Protein AF-A0A8T5T5S9-F1 (afdb_monomer)

Mean predicted aligned error: 8.67 Å

Secondary structure (DSSP, 8-state):
-HHHHHHHHHHHHHHHHHHHHHHHHHHHTS-TTS-HHHH-GGG-HHHHHHHHHHHHHHHHHHHSHHHHHHHH--TTS---PPPHHHHHHHHHHHHHHHHHH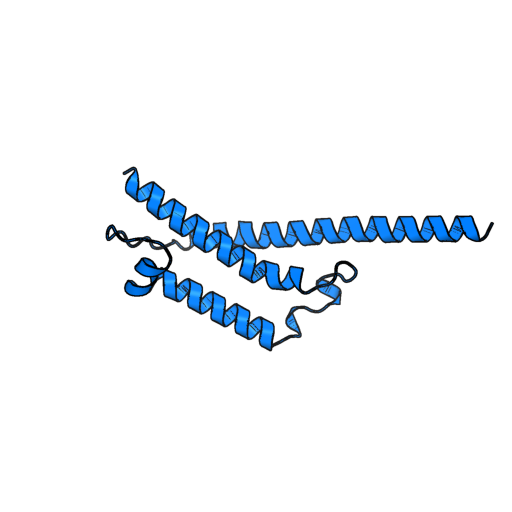HHHHHHHHHHHHHHHHHHHHHT--

Structure (mmCIF, N/CA/C/O backbone):
data_AF-A0A8T5T5S9-F1
#
_entry.id   AF-A0A8T5T5S9-F1
#
loop_
_atom_site.group_PDB
_atom_site.id
_atom_site.type_symbol
_atom_site.label_atom_id
_atom_site.label_alt_id
_atom_site.label_comp_id
_atom_site.label_asym_id
_atom_site.label_entity_id
_atom_site.label_seq_id
_atom_site.pdbx_PDB_ins_code
_atom_site.Cartn_x
_atom_site.Cartn_y
_atom_site.Cartn_z
_atom_site.occupancy
_atom_site.B_iso_or_equiv
_atom_site.auth_seq_id
_atom_site.auth_comp_id
_atom_site.auth_asym_id
_atom_site.auth_atom_id
_atom_site.pdbx_PDB_model_num
ATOM 1 N N . MET A 1 1 ? 18.043 12.122 -18.754 1.00 60.09 1 MET A N 1
ATOM 2 C CA . MET A 1 1 ? 18.018 12.115 -17.270 1.00 60.09 1 MET A CA 1
ATOM 3 C C . MET A 1 1 ? 16.723 12.692 -16.684 1.00 60.09 1 MET A C 1
ATOM 5 O O . MET A 1 1 ? 16.065 11.970 -15.954 1.00 60.09 1 MET A O 1
ATOM 9 N N . LYS A 1 2 ? 16.292 13.923 -17.019 1.00 62.38 2 LYS A N 1
ATOM 10 C CA . LYS A 1 2 ? 15.057 14.522 -16.450 1.00 62.38 2 LYS A CA 1
ATOM 11 C C . LYS A 1 2 ? 13.767 13.714 -16.713 1.00 62.38 2 LYS A C 1
ATOM 13 O O . LYS A 1 2 ? 12.998 13.511 -15.785 1.00 62.38 2 LYS A O 1
ATOM 18 N N . ARG A 1 3 ? 13.552 13.197 -17.933 1.00 65.94 3 ARG A N 1
ATOM 19 C CA . ARG A 1 3 ? 12.348 12.400 -18.281 1.00 65.94 3 ARG A CA 1
ATOM 20 C C . ARG A 1 3 ? 12.229 11.092 -17.485 1.00 65.94 3 ARG A C 1
ATOM 22 O O . ARG A 1 3 ? 11.153 10.765 -17.006 1.00 65.94 3 ARG A O 1
ATOM 29 N N . ASN A 1 4 ? 13.356 10.421 -17.264 1.00 70.44 4 ASN A N 1
ATOM 30 C CA . ASN A 1 4 ? 13.466 9.193 -16.471 1.00 70.44 4 ASN A CA 1
ATOM 31 C C . ASN A 1 4 ? 13.027 9.392 -15.013 1.00 70.44 4 ASN A C 1
ATOM 33 O O . ASN A 1 4 ? 12.301 8.571 -14.463 1.00 70.44 4 ASN A O 1
ATOM 37 N N . ILE A 1 5 ? 13.424 10.516 -14.410 1.00 78.81 5 ILE A N 1
ATOM 38 C CA . ILE A 1 5 ? 13.036 10.878 -13.040 1.00 78.81 5 ILE A CA 1
ATOM 39 C C . ILE A 1 5 ? 11.528 11.143 -12.963 1.00 78.81 5 ILE A C 1
ATOM 41 O O . ILE A 1 5 ? 10.873 10.700 -12.025 1.00 78.81 5 ILE A O 1
ATOM 45 N N . VAL A 1 6 ? 10.967 11.826 -13.966 1.00 81.06 6 VAL A N 1
ATOM 46 C CA . VAL A 1 6 ? 9.528 12.126 -14.022 1.00 81.06 6 VAL A CA 1
ATOM 47 C C . VAL A 1 6 ? 8.703 10.851 -14.193 1.00 81.06 6 VAL A C 1
ATOM 49 O O . VAL A 1 6 ? 7.724 10.670 -13.476 1.00 81.06 6 VAL A O 1
ATOM 52 N N . ALA A 1 7 ? 9.097 9.953 -15.099 1.00 78.44 7 ALA A N 1
ATOM 53 C CA . ALA A 1 7 ? 8.412 8.676 -15.293 1.00 78.44 7 ALA A CA 1
ATOM 54 C C . ALA A 1 7 ? 8.441 7.829 -14.012 1.00 78.44 7 ALA A C 1
ATOM 56 O O . ALA A 1 7 ? 7.395 7.373 -13.559 1.00 78.44 7 ALA A O 1
ATOM 57 N N . TYR A 1 8 ? 9.608 7.710 -13.373 1.00 81.75 8 TYR A N 1
ATOM 58 C CA . TYR A 1 8 ? 9.746 7.017 -12.093 1.00 81.75 8 TYR A CA 1
ATOM 59 C C . TYR A 1 8 ? 8.853 7.621 -10.998 1.00 81.75 8 TYR A C 1
ATOM 61 O O . TYR A 1 8 ? 8.134 6.893 -10.319 1.00 81.75 8 TYR A O 1
ATOM 69 N N . ALA A 1 9 ? 8.835 8.950 -10.860 1.00 85.88 9 ALA A N 1
ATOM 70 C CA . ALA A 1 9 ? 7.990 9.629 -9.880 1.00 85.88 9 ALA A CA 1
ATOM 71 C C . ALA A 1 9 ? 6.491 9.395 -10.133 1.00 85.88 9 ALA A C 1
ATOM 73 O O . ALA A 1 9 ? 5.742 9.198 -9.179 1.00 85.88 9 ALA A O 1
ATOM 74 N N . LYS A 1 10 ? 6.054 9.361 -11.402 1.00 85.00 10 LY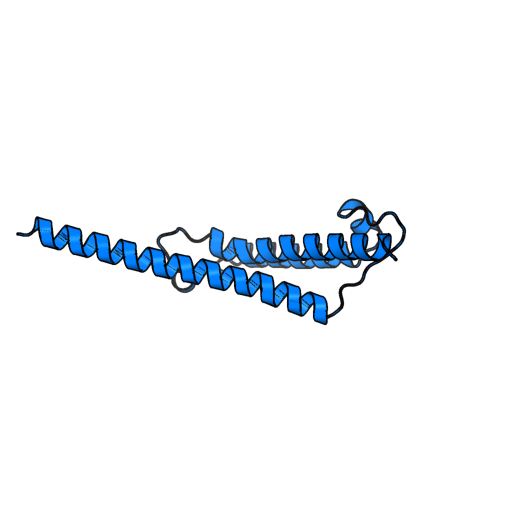S A N 1
ATOM 75 C CA . LYS A 1 10 ? 4.671 9.025 -11.776 1.00 85.00 10 LYS A CA 1
ATOM 76 C C . LYS A 1 10 ? 4.303 7.595 -11.370 1.00 85.00 10 LYS A C 1
ATOM 78 O O . LYS A 1 10 ? 3.258 7.413 -10.753 1.00 85.00 10 LYS A O 1
ATOM 83 N N . VAL A 1 11 ? 5.163 6.605 -11.662 1.00 86.25 11 VAL A N 1
ATOM 84 C CA . VAL A 1 11 ? 4.968 5.207 -11.212 1.00 86.25 11 VAL A CA 1
ATOM 85 C C . VAL A 1 11 ? 4.840 5.177 -9.697 1.00 86.25 11 VAL A C 1
ATOM 87 O O . VAL A 1 11 ? 3.883 4.628 -9.161 1.00 86.25 11 VAL A O 1
ATOM 90 N N . LEU A 1 12 ? 5.796 5.793 -9.003 1.00 89.56 12 LEU A N 1
ATOM 91 C CA . LEU A 1 12 ? 5.864 5.758 -7.553 1.00 89.56 12 LEU A CA 1
ATOM 92 C C . LEU A 1 12 ? 4.614 6.385 -6.927 1.00 89.56 12 LEU A C 1
ATOM 94 O O . LEU A 1 12 ? 4.033 5.795 -6.021 1.00 89.56 12 LEU A O 1
ATOM 98 N N . ALA A 1 13 ? 4.164 7.534 -7.437 1.00 89.56 13 ALA A N 1
ATOM 99 C CA . ALA A 1 13 ? 2.942 8.192 -6.987 1.00 89.56 13 ALA A CA 1
ATOM 100 C C . ALA A 1 13 ? 1.704 7.318 -7.233 1.00 89.56 13 ALA A C 1
ATOM 102 O O . ALA A 1 13 ? 0.936 7.088 -6.305 1.00 89.56 13 ALA A O 1
ATOM 103 N N . PHE A 1 14 ? 1.549 6.771 -8.442 1.00 88.94 14 PHE A N 1
ATOM 104 C CA . PHE A 1 14 ? 0.430 5.896 -8.799 1.00 88.94 14 PHE A CA 1
ATOM 105 C C . PHE A 1 14 ? 0.343 4.668 -7.884 1.00 88.94 14 PHE A C 1
ATOM 107 O O . PHE A 1 14 ? -0.701 4.401 -7.287 1.00 88.94 14 PHE A O 1
ATOM 114 N N . VAL A 1 15 ? 1.459 3.954 -7.716 1.00 92.00 15 VAL A N 1
ATOM 115 C CA . VAL A 1 15 ? 1.508 2.745 -6.885 1.00 92.00 15 VAL A CA 1
ATOM 116 C C . VAL A 1 15 ? 1.308 3.078 -5.416 1.00 92.00 15 VAL A C 1
ATOM 118 O O . VAL A 1 15 ? 0.611 2.338 -4.727 1.00 92.00 15 VAL A O 1
ATOM 121 N N . THR A 1 16 ? 1.857 4.193 -4.933 1.00 94.19 16 THR A N 1
ATOM 122 C CA . THR A 1 16 ? 1.667 4.629 -3.543 1.00 94.19 16 THR A CA 1
ATOM 123 C C . THR A 1 16 ? 0.210 4.971 -3.261 1.00 94.19 16 THR A C 1
ATOM 125 O O . THR A 1 16 ? -0.331 4.498 -2.264 1.00 94.19 16 THR A O 1
ATOM 128 N N . THR A 1 17 ? -0.441 5.735 -4.141 1.00 93.56 17 THR A N 1
AT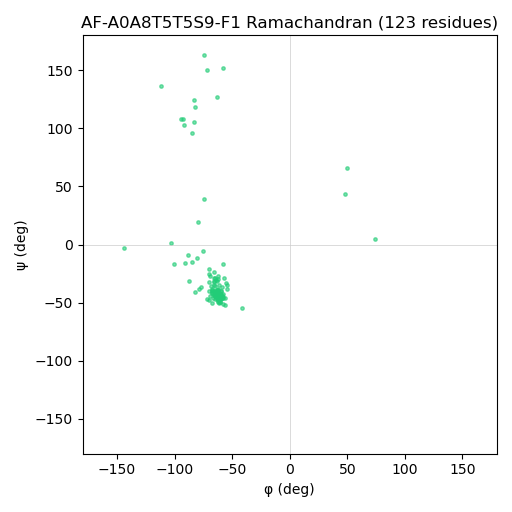OM 129 C CA . THR A 1 17 ? -1.851 6.109 -3.982 1.00 93.56 17 THR A CA 1
ATOM 130 C C . THR A 1 17 ? -2.751 4.879 -3.982 1.00 93.56 17 THR A C 1
ATOM 132 O O . THR A 1 17 ? -3.519 4.693 -3.041 1.00 93.56 17 THR A O 1
ATOM 135 N N . LEU A 1 18 ? -2.606 3.982 -4.963 1.00 93.62 18 LEU A N 1
ATOM 136 C CA . LEU A 1 18 ? -3.425 2.768 -5.008 1.00 93.62 18 LEU A CA 1
ATOM 137 C C . LEU A 1 18 ? -3.134 1.829 -3.836 1.00 93.62 18 LEU A C 1
ATOM 139 O O . LEU A 1 18 ? -4.060 1.296 -3.233 1.00 93.62 18 LEU A O 1
ATOM 143 N N . SER A 1 19 ? -1.865 1.669 -3.450 1.00 94.50 19 SER A N 1
ATOM 144 C CA . SER A 1 19 ? -1.503 0.886 -2.263 1.00 94.50 19 SER A CA 1
ATOM 145 C C . SER A 1 19 ? -2.172 1.448 -1.008 1.00 94.50 19 SER A C 1
ATOM 147 O O . SER A 1 19 ? -2.707 0.684 -0.209 1.00 94.50 19 SER A O 1
ATOM 149 N N . PHE A 1 20 ? -2.188 2.775 -0.844 1.00 94.94 20 PHE A N 1
ATOM 150 C CA . PHE A 1 20 ? -2.875 3.422 0.269 1.00 94.94 20 PHE A CA 1
ATOM 151 C C . PHE A 1 20 ? -4.374 3.126 0.256 1.00 94.94 20 PHE A C 1
ATOM 153 O O . PHE A 1 20 ? -4.899 2.685 1.273 1.00 94.94 20 PHE A O 1
ATOM 160 N N . GLU A 1 21 ? -5.056 3.304 -0.874 1.00 93.19 21 GLU A N 1
ATOM 161 C CA . GLU A 1 21 ? -6.499 3.059 -0.988 1.00 93.19 21 GLU A CA 1
ATOM 162 C C . GLU A 1 21 ? -6.878 1.603 -0.672 1.00 93.19 21 GLU A C 1
ATOM 164 O O . GLU A 1 21 ? -7.856 1.352 0.041 1.00 93.19 21 GLU A O 1
ATOM 169 N N . LEU A 1 22 ? -6.066 0.640 -1.124 1.00 93.69 22 LEU A N 1
ATOM 170 C CA . LEU A 1 22 ? -6.273 -0.788 -0.860 1.00 93.69 22 LEU A CA 1
ATOM 171 C C . LEU A 1 22 ? -6.165 -1.153 0.621 1.00 93.69 22 LEU A C 1
ATOM 173 O O . LEU A 1 22 ? -6.844 -2.076 1.071 1.00 93.69 22 LEU A O 1
ATOM 177 N N . TRP A 1 23 ? -5.345 -0.435 1.389 1.00 90.50 23 TRP A N 1
ATOM 178 C CA . TRP A 1 23 ? -5.303 -0.572 2.845 1.00 90.50 23 TRP A CA 1
ATOM 179 C C . TRP A 1 23 ? -6.408 0.236 3.526 1.00 90.50 23 TRP A C 1
ATOM 181 O O . TRP A 1 23 ? -7.061 -0.243 4.458 1.00 90.50 23 TRP A O 1
ATOM 191 N N . PHE A 1 24 ? -6.655 1.449 3.036 1.00 89.19 24 PHE A N 1
ATOM 192 C CA . PHE A 1 24 ? -7.588 2.399 3.621 1.00 89.19 24 PHE A CA 1
ATOM 193 C C . PHE A 1 24 ? -9.027 1.888 3.606 1.00 89.19 24 PHE A C 1
ATOM 195 O O . PHE A 1 24 ? -9.771 2.159 4.545 1.00 89.19 24 PHE A O 1
ATOM 202 N N . ILE A 1 25 ? -9.417 1.079 2.617 1.00 89.12 25 ILE A N 1
ATOM 203 C CA . ILE A 1 25 ? -10.761 0.491 2.552 1.00 89.12 25 ILE A CA 1
ATOM 204 C C . ILE A 1 25 ? -11.133 -0.281 3.834 1.00 89.12 25 ILE A C 1
ATOM 206 O O . ILE A 1 25 ? -12.280 -0.215 4.281 1.00 89.12 25 ILE A O 1
ATOM 210 N N . PHE A 1 26 ? -10.171 -0.945 4.490 1.00 85.75 26 PHE A N 1
ATOM 211 C CA . PHE A 1 26 ? -10.409 -1.649 5.756 1.00 85.75 26 PHE A CA 1
ATOM 212 C C . PHE A 1 26 ? -10.707 -0.691 6.913 1.00 85.75 26 PHE A C 1
ATOM 214 O O . PHE A 1 26 ? -11.545 -1.001 7.759 1.00 85.75 26 PHE A O 1
ATOM 221 N N . ILE A 1 27 ? -10.062 0.478 6.930 1.00 83.44 27 ILE A N 1
ATOM 222 C CA . ILE A 1 27 ? -10.310 1.550 7.904 1.00 83.44 27 ILE A CA 1
ATOM 223 C C . ILE A 1 27 ? -11.656 2.223 7.614 1.00 83.44 27 ILE A C 1
ATOM 225 O O . ILE A 1 27 ? -12.454 2.421 8.531 1.00 83.44 27 ILE A O 1
ATOM 229 N N . ALA A 1 28 ? -11.906 2.561 6.347 1.00 81.94 28 ALA A N 1
ATOM 230 C CA . ALA A 1 28 ? -13.061 3.331 5.892 1.00 81.94 28 ALA A CA 1
ATOM 231 C C . ALA A 1 28 ? -14.389 2.592 6.081 1.00 81.94 28 ALA A C 1
ATOM 233 O O . ALA A 1 28 ? -15.409 3.218 6.342 1.00 81.94 28 ALA A O 1
ATOM 234 N N . ARG A 1 29 ? -14.381 1.257 5.994 1.00 76.31 29 ARG A N 1
ATOM 235 C CA . ARG A 1 29 ? -15.572 0.439 6.254 1.00 76.31 29 ARG A CA 1
ATOM 236 C C . ARG A 1 29 ? -16.088 0.568 7.683 1.00 76.31 29 ARG A C 1
ATOM 238 O O . ARG A 1 29 ? -17.260 0.313 7.943 1.00 76.31 29 ARG A O 1
ATOM 245 N N . ASN A 1 30 ? -15.193 0.834 8.620 1.00 67.50 30 ASN A N 1
ATOM 246 C CA . ASN A 1 30 ? -15.561 0.847 10.012 1.00 67.50 30 ASN A CA 1
ATOM 247 C C . ASN A 1 30 ? -16.165 2.205 10.355 1.00 67.50 30 ASN A C 1
ATOM 249 O O . ASN A 1 30 ? -15.494 3.222 10.166 1.00 67.50 30 ASN A O 1
ATOM 253 N N . ASP A 1 31 ? -17.382 2.225 10.893 1.00 63.12 31 ASP A N 1
ATOM 254 C CA . ASP A 1 31 ? -17.980 3.459 11.393 1.00 63.12 31 ASP A CA 1
ATOM 255 C C . ASP A 1 31 ? -17.089 4.093 12.467 1.00 63.12 31 ASP A C 1
ATOM 257 O O . ASP A 1 31 ? -16.324 3.426 13.172 1.00 63.12 31 ASP A O 1
ATOM 261 N N . ASN A 1 32 ? -17.157 5.419 12.591 1.00 61.97 32 ASN A N 1
ATOM 262 C CA . ASN A 1 32 ? -16.314 6.180 13.517 1.00 61.97 32 ASN A CA 1
ATOM 263 C C . ASN A 1 32 ? -16.445 5.752 14.986 1.00 61.97 32 ASN A C 1
ATOM 265 O O . ASN A 1 32 ? -15.543 6.055 15.767 1.00 61.97 32 ASN A O 1
ATOM 269 N N . ASP A 1 33 ? -17.494 5.013 15.343 1.00 57.78 33 ASP A N 1
ATOM 270 C CA . ASP A 1 33 ? -17.777 4.583 16.710 1.00 57.78 33 ASP A CA 1
ATOM 271 C C . ASP A 1 33 ? -17.164 3.213 17.085 1.00 57.78 33 ASP A C 1
ATOM 273 O O . ASP A 1 33 ? -17.006 2.929 18.274 1.00 57.78 33 ASP A O 1
ATOM 277 N N . THR A 1 34 ? -16.722 2.387 16.127 1.00 61.22 34 THR A N 1
ATOM 278 C CA . THR A 1 34 ? -16.091 1.080 16.406 1.00 61.22 34 THR A CA 1
ATOM 279 C C . THR A 1 34 ? -14.608 1.058 16.040 1.00 61.22 34 THR A C 1
ATOM 281 O O . THR A 1 34 ? -14.200 1.540 14.988 1.00 61.22 34 THR A O 1
ATOM 284 N N . SER A 1 35 ? -13.760 0.480 16.903 1.00 61.78 35 SER A N 1
ATOM 285 C CA . SER A 1 35 ? -12.334 0.287 16.586 1.00 61.78 35 SER A CA 1
ATOM 286 C C . SER A 1 35 ? -12.141 -0.804 15.545 1.00 61.78 35 SER A C 1
ATOM 288 O O . SER A 1 35 ? -12.935 -1.746 15.482 1.00 61.78 35 SER A O 1
ATOM 290 N N . LEU A 1 36 ? -11.086 -0.696 14.732 1.00 63.34 36 LEU A N 1
ATOM 291 C CA . LEU A 1 36 ? -10.736 -1.716 13.733 1.00 63.34 36 LEU A CA 1
ATOM 292 C C . LEU A 1 36 ? -10.585 -3.111 14.351 1.00 63.34 36 LEU A C 1
ATOM 294 O O . LEU A 1 36 ? -11.048 -4.104 13.801 1.00 63.34 36 LEU A O 1
ATOM 298 N N . PHE A 1 37 ? -10.007 -3.182 15.547 1.00 68.00 37 PHE A N 1
ATOM 299 C CA . PHE A 1 37 ? -9.829 -4.443 16.267 1.00 68.00 37 PHE A CA 1
ATOM 300 C C . PHE A 1 37 ? -11.145 -5.049 16.773 1.00 68.00 37 PHE A C 1
ATOM 302 O O . PHE A 1 37 ? -11.239 -6.263 16.914 1.00 68.00 37 PHE A O 1
ATOM 309 N N . LYS A 1 38 ? -12.177 -4.230 17.026 1.00 66.94 38 LYS A N 1
ATOM 310 C CA . LYS A 1 38 ? -13.497 -4.713 17.465 1.00 66.94 38 LYS A CA 1
ATOM 311 C C . LYS A 1 38 ? -14.417 -5.063 16.296 1.00 66.94 38 LYS A C 1
ATOM 313 O O . LYS A 1 38 ? -15.233 -5.969 16.424 1.00 66.94 38 LYS A O 1
ATOM 318 N N . SER A 1 39 ? -14.291 -4.370 15.165 1.00 64.56 39 SER A N 1
ATOM 319 C CA . SER A 1 39 ? -15.153 -4.570 13.993 1.00 64.56 39 SER A CA 1
ATOM 320 C C . SER A 1 39 ? -14.767 -5.770 13.128 1.00 64.56 39 SER A C 1
ATOM 322 O O . SER A 1 39 ? -15.557 -6.187 12.282 1.00 64.56 39 SER A O 1
ATOM 324 N N . ASN A 1 40 ? -13.590 -6.362 13.366 1.00 69.12 40 ASN A N 1
ATOM 325 C CA . ASN A 1 40 ? -13.087 -7.533 12.647 1.00 69.12 40 ASN A CA 1
ATOM 326 C C . ASN A 1 40 ? -13.172 -7.348 11.113 1.00 69.12 40 ASN A C 1
ATOM 328 O O . ASN A 1 40 ? -13.915 -8.059 10.425 1.00 69.12 40 ASN A O 1
ATOM 332 N N . PRO A 1 41 ? -12.397 -6.405 10.540 1.00 64.62 41 PRO A N 1
ATOM 333 C CA . PRO A 1 41 ? -12.431 -6.063 9.111 1.00 64.62 41 PRO A CA 1
ATOM 334 C C . PRO A 1 41 ? -12.192 -7.283 8.211 1.00 64.62 41 PRO A C 1
ATOM 336 O O . PRO A 1 41 ? -12.813 -7.409 7.155 1.00 64.62 41 PRO A O 1
ATOM 339 N N . LEU A 1 42 ? -11.372 -8.229 8.682 1.00 72.69 42 LEU A N 1
ATOM 340 C CA . LEU A 1 42 ? -11.017 -9.465 7.987 1.00 72.69 42 LEU A CA 1
ATOM 341 C C . LEU A 1 42 ? -12.127 -10.533 7.994 1.00 72.69 42 LEU A C 1
ATOM 343 O O . LEU A 1 42 ? -12.004 -11.560 7.333 1.00 72.69 42 LEU A O 1
ATOM 347 N N . LYS A 1 43 ? -13.241 -10.322 8.707 1.00 78.06 43 LYS A N 1
ATOM 348 C CA . LYS A 1 43 ? -14.365 -11.272 8.704 1.00 78.06 43 LYS A CA 1
ATOM 349 C C . LYS A 1 43 ? -15.110 -11.280 7.365 1.00 78.06 43 LYS A C 1
ATOM 351 O O . LYS A 1 43 ? -15.725 -12.284 7.008 1.00 78.06 43 LYS A O 1
ATOM 356 N N . ASN A 1 44 ? -15.062 -10.180 6.610 1.00 82.19 44 ASN A N 1
ATOM 357 C CA . ASN A 1 44 ? -15.687 -10.130 5.292 1.00 82.19 44 ASN A CA 1
ATOM 358 C C . ASN A 1 44 ? -14.743 -10.697 4.228 1.00 82.19 44 ASN A C 1
ATOM 360 O O . ASN A 1 44 ? -13.894 -9.994 3.680 1.00 82.19 44 ASN A O 1
ATOM 364 N N . LYS A 1 45 ? -14.945 -11.979 3.916 1.00 86.38 45 LYS A N 1
ATOM 365 C CA . LYS A 1 45 ? -14.180 -12.692 2.889 1.00 86.38 45 LYS A CA 1
ATOM 366 C C . LYS A 1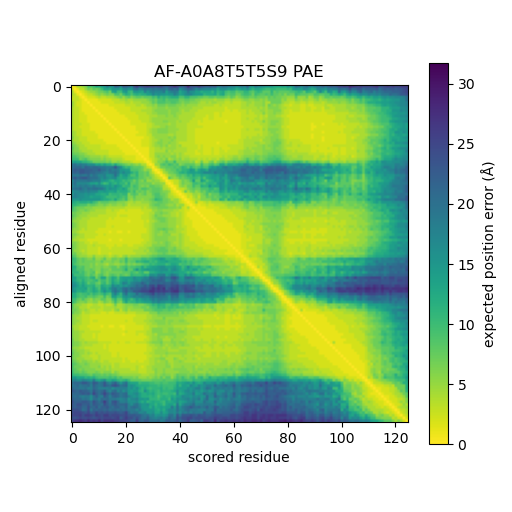 45 ? -14.295 -12.040 1.509 1.00 86.38 45 LYS A C 1
ATOM 368 O O . LYS A 1 45 ? -13.301 -12.001 0.797 1.00 86.38 45 LYS A O 1
ATOM 373 N N . GLN A 1 46 ? -15.459 -11.495 1.144 1.00 87.31 46 GLN A N 1
ATOM 374 C CA . GLN A 1 46 ? -15.639 -10.833 -0.154 1.00 87.31 46 GLN A CA 1
ATOM 375 C C . GLN A 1 46 ? -14.742 -9.600 -0.269 1.00 87.31 46 GLN A C 1
ATOM 377 O O . GLN A 1 46 ? -14.077 -9.420 -1.281 1.00 87.31 46 GLN A O 1
ATOM 382 N N . MET A 1 47 ? -14.662 -8.797 0.793 1.00 86.25 47 MET A N 1
ATOM 383 C CA . MET A 1 47 ? -13.800 -7.616 0.833 1.00 86.25 47 MET A CA 1
ATOM 384 C C . MET A 1 47 ? -12.324 -7.986 0.677 1.00 86.25 47 MET A C 1
ATOM 386 O O . MET A 1 47 ? -11.636 -7.392 -0.142 1.00 86.25 47 MET A O 1
ATOM 390 N N . ILE A 1 48 ? -11.858 -9.013 1.397 1.00 89.69 48 ILE A N 1
ATOM 391 C CA . ILE A 1 48 ? -10.482 -9.511 1.254 1.00 89.69 48 ILE A CA 1
ATOM 392 C C . ILE A 1 48 ? -10.220 -9.970 -0.181 1.00 89.69 48 ILE A C 1
ATOM 394 O O . ILE A 1 48 ? -9.193 -9.619 -0.751 1.00 89.69 48 ILE A O 1
ATOM 398 N N . VAL A 1 49 ? -11.142 -10.736 -0.773 1.00 92.38 49 VAL A N 1
ATOM 399 C CA . VAL A 1 49 ? -10.995 -11.242 -2.143 1.00 92.38 49 VAL A CA 1
ATOM 400 C C . VAL A 1 49 ? -10.920 -10.0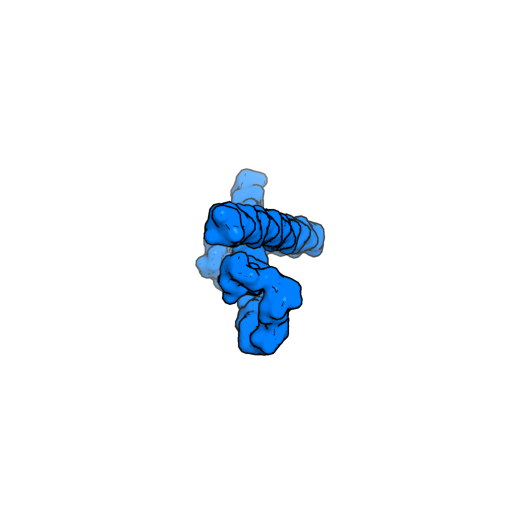93 -3.147 1.00 92.38 49 VAL A C 1
ATOM 402 O O . VAL A 1 49 ? -10.018 -10.094 -3.977 1.00 92.38 49 VAL A O 1
ATOM 405 N N . VAL A 1 50 ? -11.798 -9.089 -3.051 1.00 92.88 50 VAL A N 1
ATOM 406 C CA . VAL A 1 50 ? -11.750 -7.920 -3.943 1.00 92.88 50 VAL A CA 1
ATOM 407 C C . VAL A 1 50 ? -10.449 -7.144 -3.750 1.00 92.88 50 VAL A C 1
ATOM 409 O O . VAL A 1 50 ? -9.798 -6.819 -4.736 1.00 92.88 50 VAL A O 1
ATOM 412 N N . THR A 1 51 ? -10.006 -6.917 -2.510 1.00 92.56 51 THR A N 1
ATOM 413 C CA . THR A 1 51 ? -8.722 -6.253 -2.248 1.00 92.56 51 THR A CA 1
ATOM 414 C C . THR A 1 51 ? -7.544 -7.040 -2.831 1.00 92.56 51 THR A C 1
ATOM 416 O O . THR A 1 51 ? -6.662 -6.442 -3.442 1.00 92.56 51 THR A O 1
ATOM 419 N N . LEU A 1 52 ? -7.527 -8.371 -2.700 1.00 93.94 52 LEU A N 1
ATOM 420 C CA . LEU A 1 52 ? -6.491 -9.226 -3.290 1.00 93.94 52 LEU A CA 1
ATOM 421 C C . LEU A 1 52 ? -6.507 -9.178 -4.820 1.00 93.94 52 LEU A C 1
ATOM 423 O O . LEU A 1 52 ? -5.449 -9.064 -5.433 1.00 93.94 52 LEU A O 1
ATOM 427 N N . ILE A 1 53 ? -7.689 -9.222 -5.439 1.00 95.50 53 ILE A N 1
ATOM 428 C CA . ILE A 1 53 ? -7.828 -9.075 -6.893 1.00 95.50 53 ILE A CA 1
ATOM 429 C C . ILE A 1 53 ? -7.293 -7.711 -7.334 1.00 95.50 53 ILE A C 1
ATOM 431 O O . ILE A 1 53 ? -6.538 -7.642 -8.299 1.00 95.50 53 ILE A O 1
ATOM 435 N N . SER A 1 54 ? -7.603 -6.637 -6.607 1.00 94.56 54 SER A N 1
ATOM 436 C CA . SER A 1 54 ? -7.089 -5.301 -6.913 1.00 94.56 54 SER A CA 1
ATOM 437 C C . SER A 1 54 ? -5.569 -5.193 -6.748 1.00 94.56 54 SER A C 1
ATOM 439 O O . SER A 1 54 ? -4.921 -4.540 -7.562 1.00 94.56 54 SER A O 1
ATOM 441 N N . TRP A 1 55 ? -4.972 -5.876 -5.764 1.00 94.50 55 TRP A N 1
ATOM 442 C CA . TRP A 1 55 ? -3.512 -5.996 -5.648 1.00 94.50 55 TRP A CA 1
ATOM 443 C C . TRP A 1 55 ? -2.898 -6.718 -6.846 1.00 94.50 55 TRP A C 1
ATOM 445 O O . TRP A 1 55 ? -1.906 -6.256 -7.408 1.00 94.50 55 TRP A O 1
ATOM 455 N N . VAL A 1 56 ? -3.497 -7.835 -7.264 1.00 94.38 56 VAL A N 1
ATOM 456 C CA . VAL A 1 56 ? -3.048 -8.576 -8.448 1.00 94.38 56 VAL A CA 1
ATOM 457 C C . VAL A 1 56 ? -3.173 -7.713 -9.700 1.00 94.38 56 VAL A C 1
ATOM 459 O O . VAL A 1 56 ? -2.242 -7.680 -10.502 1.00 94.38 56 VAL A O 1
ATOM 462 N N . LEU A 1 57 ? -4.273 -6.976 -9.860 1.00 92.12 57 LEU A N 1
ATOM 463 C CA . LEU A 1 57 ? -4.460 -6.043 -10.971 1.00 92.12 57 LEU A CA 1
ATOM 464 C C . LEU A 1 57 ? -3.412 -4.928 -10.960 1.00 92.12 57 LEU A C 1
ATOM 466 O O . LEU A 1 57 ? -2.835 -4.668 -12.010 1.00 92.12 57 LEU A O 1
ATOM 470 N N . LEU A 1 58 ? -3.106 -4.335 -9.801 1.00 90.81 58 LEU A N 1
ATOM 471 C CA . LEU A 1 58 ? -2.048 -3.328 -9.651 1.00 90.81 58 LEU A CA 1
ATOM 472 C C . LEU A 1 58 ? -0.675 -3.876 -10.064 1.00 90.81 58 LEU A C 1
ATOM 474 O O . LEU A 1 58 ? 0.063 -3.235 -10.803 1.00 90.81 58 LEU A O 1
ATOM 478 N N . ILE A 1 59 ? -0.321 -5.081 -9.618 1.00 90.06 59 ILE A N 1
ATOM 479 C CA . ILE A 1 59 ? 0.936 -5.720 -10.027 1.00 90.06 59 ILE A CA 1
ATOM 480 C C . ILE A 1 59 ? 0.905 -5.990 -11.539 1.00 90.06 59 ILE A C 1
ATOM 482 O O . ILE A 1 59 ? 1.848 -5.670 -12.258 1.00 90.06 59 ILE A O 1
ATOM 486 N N . THR A 1 60 ? -0.201 -6.514 -12.059 1.00 88.94 60 THR A N 1
ATOM 487 C CA . THR A 1 60 ? -0.340 -6.830 -13.484 1.00 88.94 60 THR A CA 1
ATOM 488 C C . THR A 1 60 ? -0.195 -5.575 -14.345 1.00 88.94 60 THR A C 1
ATOM 490 O O . THR A 1 60 ? 0.526 -5.610 -15.337 1.00 88.94 60 THR A O 1
ATOM 493 N N . THR A 1 61 ? -0.790 -4.444 -13.961 1.00 85.62 61 THR A N 1
ATOM 494 C CA . THR A 1 61 ? -0.662 -3.184 -14.712 1.00 85.62 61 THR A CA 1
ATOM 495 C C . THR A 1 61 ? 0.761 -2.631 -14.710 1.00 85.62 61 THR A C 1
ATOM 497 O O . THR A 1 61 ? 1.158 -2.003 -15.690 1.00 85.62 61 THR A O 1
ATOM 500 N N . LEU A 1 62 ? 1.555 -2.911 -13.673 1.00 84.44 62 LEU A N 1
ATOM 501 C CA . LEU A 1 62 ? 2.954 -2.485 -13.592 1.00 84.44 62 LEU A CA 1
ATOM 502 C C . LEU A 1 62 ? 3.907 -3.353 -14.416 1.00 84.44 62 LEU A C 1
ATOM 504 O O . LEU A 1 62 ? 4.851 -2.830 -15.000 1.00 84.44 62 LEU A O 1
ATOM 508 N N . TYR A 1 63 ? 3.687 -4.670 -14.458 1.00 83.31 63 TYR A N 1
ATOM 509 C CA . TYR A 1 63 ? 4.625 -5.608 -15.089 1.00 83.31 63 TYR A CA 1
ATOM 510 C C . TYR A 1 63 ? 4.202 -6.048 -16.503 1.00 83.31 63 TYR A C 1
ATOM 512 O O . TYR A 1 63 ? 5.038 -6.524 -17.272 1.00 83.31 63 TYR A O 1
ATOM 520 N N . VAL A 1 64 ? 2.938 -5.847 -16.895 1.00 84.75 64 VAL A N 1
ATOM 521 C CA . VAL A 1 64 ? 2.436 -6.164 -18.241 1.00 84.75 64 VAL A CA 1
ATOM 522 C C . VAL A 1 64 ? 2.492 -4.925 -19.136 1.00 84.75 64 VAL A C 1
ATOM 524 O O . VAL A 1 64 ? 1.686 -4.003 -19.018 1.00 84.75 64 VAL A O 1
ATOM 527 N N . LYS A 1 65 ? 3.438 -4.938 -20.086 1.00 74.94 65 LYS A N 1
ATOM 528 C CA . LYS A 1 65 ? 3.747 -3.823 -21.003 1.00 74.94 65 LYS A CA 1
ATOM 529 C C . LYS A 1 65 ? 2.549 -3.063 -21.587 1.00 74.94 65 LYS A C 1
ATOM 531 O O . LYS A 1 65 ? 2.521 -1.843 -21.434 1.00 74.94 65 LYS A O 1
ATOM 536 N N . PRO A 1 66 ? 1.571 -3.716 -22.237 1.00 76.81 66 PRO A N 1
ATOM 537 C CA . PRO A 1 66 ? 0.452 -2.998 -22.845 1.00 76.81 66 PRO A CA 1
ATOM 538 C C . PRO A 1 66 ? -0.439 -2.277 -21.823 1.00 76.81 66 PRO A C 1
ATOM 540 O O . PRO A 1 66 ? -1.007 -1.238 -22.144 1.00 76.81 66 PRO A O 1
ATOM 543 N N . LEU A 1 67 ? -0.540 -2.778 -20.589 1.00 73.94 67 LEU A N 1
ATOM 544 C CA . LEU A 1 67 ? -1.385 -2.171 -19.559 1.00 73.94 67 LEU A CA 1
ATOM 545 C C . LEU A 1 67 ? -0.742 -0.922 -18.947 1.00 73.94 67 LEU A C 1
ATOM 547 O O . LEU A 1 67 ? -1.437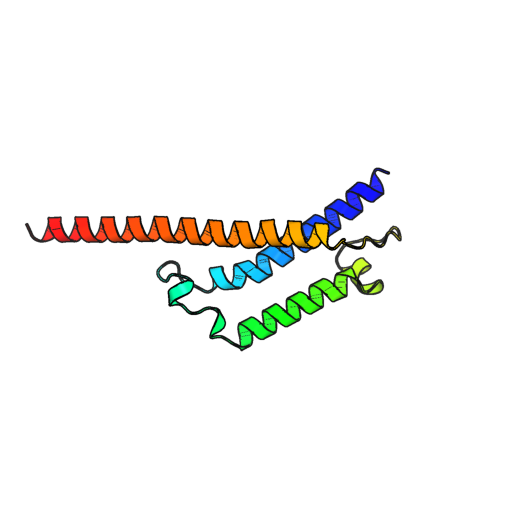 0.062 -18.699 1.00 73.94 67 LEU A O 1
ATOM 551 N N . GLY A 1 68 ? 0.582 -0.916 -18.773 1.00 67.25 68 GLY A N 1
ATOM 552 C CA . GLY A 1 68 ? 1.306 0.245 -18.245 1.00 67.25 68 GLY A CA 1
ATOM 553 C C . GLY A 1 68 ? 1.191 1.496 -19.129 1.00 67.25 68 GLY A C 1
ATOM 554 O O . GLY A 1 68 ? 1.231 2.617 -18.620 1.00 67.25 68 GLY A O 1
ATOM 555 N N . ILE A 1 69 ? 0.989 1.320 -20.438 1.00 67.81 69 ILE A N 1
ATOM 556 C CA . ILE A 1 69 ? 0.758 2.427 -21.379 1.00 67.81 69 ILE A CA 1
ATOM 557 C C . ILE A 1 69 ? -0.595 3.098 -21.098 1.00 67.81 69 ILE A C 1
ATOM 559 O O . ILE A 1 69 ? -0.673 4.322 -21.082 1.00 67.81 69 ILE A O 1
ATOM 563 N N . ILE A 1 70 ? -1.638 2.310 -20.813 1.00 72.19 70 ILE A N 1
ATOM 564 C CA . ILE A 1 70 ? -3.009 2.801 -20.600 1.00 72.19 70 ILE A CA 1
ATOM 565 C C . ILE A 1 70 ? -3.129 3.587 -19.290 1.00 72.19 70 ILE A C 1
ATOM 567 O O . ILE A 1 70 ? -3.710 4.667 -19.269 1.00 72.19 70 ILE A O 1
ATOM 571 N N . PHE A 1 71 ? -2.601 3.046 -18.190 1.00 66.00 71 PHE A N 1
ATOM 572 C CA . PHE A 1 71 ? -2.860 3.595 -16.850 1.00 66.00 71 PHE A CA 1
ATOM 573 C C . PHE A 1 71 ? -1.947 4.748 -16.447 1.00 66.00 71 PHE A C 1
ATOM 575 O O . PHE A 1 71 ? -2.229 5.453 -15.480 1.00 66.00 71 PHE A O 1
ATOM 582 N N . SER A 1 72 ? -0.847 4.935 -17.163 1.00 61.06 72 SER A N 1
ATOM 583 C CA . SER A 1 72 ? 0.268 5.705 -16.620 1.00 61.06 72 SER A CA 1
ATOM 584 C C . SER A 1 72 ? 1.003 6.553 -17.647 1.00 61.06 72 SER A C 1
ATOM 586 O O . SER A 1 72 ? 1.922 7.285 -17.272 1.00 61.06 72 SER A O 1
ATOM 588 N N . ASP A 1 73 ? 0.606 6.468 -18.922 1.00 61.06 73 ASP A N 1
ATOM 589 C CA . ASP A 1 73 ? 1.263 7.179 -20.017 1.00 61.06 73 ASP A CA 1
ATOM 590 C C . ASP A 1 73 ? 2.792 6.991 -19.962 1.00 61.06 73 ASP A C 1
ATOM 592 O O . ASP A 1 73 ? 3.589 7.917 -20.126 1.00 61.06 73 ASP A O 1
ATOM 596 N N . PHE A 1 74 ? 3.239 5.754 -19.701 1.00 63.00 74 PHE A N 1
ATOM 597 C CA . PHE A 1 74 ? 4.647 5.353 -19.834 1.00 63.00 74 PHE A CA 1
ATOM 598 C C . PHE A 1 74 ? 5.030 5.192 -21.320 1.00 63.00 74 PHE A C 1
ATOM 600 O O . PHE A 1 74 ? 5.738 4.264 -21.707 1.00 63.00 74 PHE A O 1
ATOM 607 N N . SER A 1 75 ? 4.512 6.097 -22.153 1.00 49.75 75 SER A N 1
ATOM 608 C CA . SER A 1 75 ? 4.497 6.078 -23.617 1.00 49.75 75 SER A CA 1
ATOM 609 C C . SER A 1 75 ? 5.897 6.182 -24.240 1.00 49.75 75 SER A C 1
ATOM 611 O O . SER A 1 75 ? 6.145 5.644 -25.315 1.00 49.75 75 SER A O 1
ATOM 613 N N . ASP A 1 76 ? 6.874 6.735 -23.514 1.00 52.94 76 ASP A N 1
ATOM 614 C CA . ASP A 1 76 ? 8.248 6.943 -24.003 1.00 52.94 76 ASP A CA 1
ATOM 615 C C . ASP A 1 76 ? 9.145 5.676 -23.961 1.00 52.94 76 ASP A C 1
ATOM 617 O O . ASP A 1 76 ? 10.370 5.772 -23.977 1.00 52.94 76 ASP A O 1
ATOM 621 N N . GLY A 1 77 ? 8.576 4.467 -23.893 1.00 53.06 77 GLY A N 1
ATOM 622 C CA . GLY A 1 77 ? 9.334 3.206 -23.989 1.00 53.06 77 GLY A CA 1
ATOM 623 C C . GLY A 1 77 ? 10.166 2.835 -22.751 1.00 53.06 77 GLY A C 1
ATOM 624 O O . GLY A 1 77 ? 10.866 1.819 -22.756 1.00 53.06 77 GLY A O 1
ATOM 625 N N . TYR A 1 78 ? 10.072 3.614 -21.671 1.00 55.97 78 TYR A N 1
ATOM 626 C CA . TYR A 1 78 ? 10.759 3.335 -20.412 1.00 55.97 78 TYR A CA 1
ATOM 627 C C . TYR A 1 78 ? 9.874 2.513 -19.483 1.00 55.97 78 TYR A C 1
ATOM 629 O O . TYR A 1 78 ? 8.970 3.024 -18.824 1.00 55.97 78 TYR A O 1
ATOM 637 N N . PHE A 1 79 ? 10.170 1.220 -19.416 1.00 61.75 79 PHE A N 1
ATOM 638 C CA . PHE A 1 79 ? 9.547 0.317 -18.463 1.00 61.75 79 PHE A CA 1
ATOM 639 C C . PHE A 1 79 ? 10.276 0.415 -17.121 1.00 61.75 79 PHE A C 1
ATOM 641 O O . PHE A 1 79 ? 11.409 -0.050 -16.988 1.00 61.75 79 PHE A O 1
ATOM 648 N N . TYR A 1 80 ? 9.654 1.072 -16.143 1.00 69.56 80 TYR A N 1
ATOM 649 C CA . TYR A 1 80 ? 10.230 1.231 -14.811 1.00 69.56 80 TYR A CA 1
ATOM 650 C C . TYR A 1 80 ? 9.761 0.119 -13.886 1.00 69.56 80 TYR A C 1
ATOM 652 O O . TYR A 1 80 ? 8.618 0.093 -13.438 1.00 69.56 80 TYR A O 1
ATOM 660 N N . PHE A 1 81 ? 10.682 -0.789 -13.581 1.00 75.00 81 PHE A N 1
ATOM 661 C CA . PHE A 1 81 ? 10.465 -1.828 -12.590 1.00 75.00 81 PHE A CA 1
ATOM 662 C C . PHE A 1 81 ? 10.728 -1.264 -11.197 1.00 75.00 81 PHE A C 1
ATOM 664 O O . PHE A 1 81 ? 11.849 -0.859 -10.888 1.00 75.00 81 PHE A O 1
ATOM 671 N N . LEU A 1 82 ? 9.696 -1.258 -10.354 1.00 83.94 82 LEU A N 1
ATOM 672 C CA . LEU A 1 82 ? 9.868 -1.007 -8.929 1.00 83.94 82 LEU A CA 1
ATOM 673 C C . LEU A 1 82 ? 10.720 -2.123 -8.333 1.00 83.94 82 LEU A C 1
ATOM 675 O O . LEU A 1 82 ? 10.422 -3.312 -8.494 1.00 83.94 82 LEU A O 1
ATOM 679 N N . THR A 1 83 ? 11.788 -1.730 -7.650 1.00 88.62 83 THR A N 1
ATOM 680 C CA . THR A 1 83 ? 12.629 -2.674 -6.922 1.00 88.62 83 THR A CA 1
ATOM 681 C C . THR A 1 83 ? 11.919 -3.128 -5.647 1.00 88.62 83 THR A C 1
ATOM 683 O O . THR A 1 83 ? 10.995 -2.476 -5.157 1.00 88.62 83 THR A O 1
ATOM 686 N N . GLY A 1 84 ? 12.377 -4.232 -5.049 1.00 90.31 84 GLY A N 1
ATOM 687 C CA . GLY A 1 84 ? 11.855 -4.674 -3.749 1.00 90.31 84 GLY A CA 1
ATOM 688 C C . GLY A 1 84 ? 12.002 -3.612 -2.649 1.00 90.31 84 GLY A C 1
ATOM 689 O O . GLY A 1 84 ? 11.164 -3.527 -1.754 1.00 90.31 84 GLY A O 1
ATOM 690 N N . ARG A 1 85 ? 13.024 -2.749 -2.747 1.00 92.56 85 ARG A N 1
ATOM 691 C CA . ARG A 1 85 ? 13.219 -1.614 -1.836 1.00 92.56 85 ARG A CA 1
ATOM 692 C C . ARG A 1 85 ? 12.109 -0.576 -1.986 1.00 92.56 85 ARG A C 1
ATOM 694 O O . ARG A 1 85 ? 11.599 -0.098 -0.977 1.00 92.56 85 ARG A O 1
ATOM 701 N N . ASP A 1 86 ? 11.727 -0.247 -3.216 1.00 91.94 86 ASP A N 1
ATOM 702 C CA . ASP A 1 86 ? 10.672 0.736 -3.479 1.00 91.94 86 ASP A CA 1
ATOM 703 C C . ASP A 1 86 ? 9.333 0.230 -2.951 1.00 91.94 86 ASP A C 1
ATOM 705 O O . ASP A 1 86 ? 8.648 0.945 -2.225 1.00 91.94 86 ASP A O 1
ATOM 709 N N . TRP A 1 87 ? 9.022 -1.045 -3.196 1.00 93.06 87 TRP A N 1
ATOM 710 C CA . TRP A 1 87 ? 7.854 -1.706 -2.616 1.00 93.06 87 TRP A CA 1
ATOM 711 C C . TRP A 1 87 ? 7.835 -1.649 -1.091 1.00 93.06 87 TRP A C 1
ATOM 713 O O . TRP A 1 87 ? 6.812 -1.309 -0.501 1.00 93.06 87 TRP A O 1
ATOM 723 N N . MET A 1 88 ? 8.965 -1.934 -0.444 1.00 95.69 88 MET A N 1
ATOM 724 C CA . MET A 1 88 ? 9.064 -1.862 1.011 1.00 95.69 88 MET A CA 1
ATOM 725 C C . MET A 1 88 ? 8.816 -0.440 1.528 1.00 95.69 88 MET A C 1
ATOM 727 O O . MET A 1 88 ? 8.096 -0.275 2.509 1.00 95.69 88 MET A O 1
ATOM 731 N N . MET A 1 89 ? 9.352 0.587 0.858 1.00 94.94 89 MET A N 1
ATOM 732 C CA . MET A 1 89 ? 9.111 1.989 1.220 1.00 94.94 89 MET A CA 1
ATOM 733 C C . MET A 1 89 ? 7.641 2.383 1.036 1.00 94.94 89 MET A C 1
ATOM 735 O O . MET A 1 89 ? 7.064 3.009 1.925 1.00 94.94 89 MET A O 1
ATOM 739 N N . ILE A 1 90 ? 7.017 1.974 -0.073 1.00 94.81 90 ILE A N 1
ATOM 740 C CA . ILE A 1 90 ? 5.593 2.214 -0.341 1.00 94.81 90 ILE A CA 1
ATOM 741 C C . ILE A 1 90 ? 4.732 1.558 0.740 1.00 94.81 90 ILE A C 1
ATOM 743 O O . ILE A 1 90 ? 3.862 2.206 1.321 1.00 94.81 90 ILE A O 1
ATOM 747 N N . LEU A 1 91 ? 4.977 0.283 1.048 1.00 94.44 91 LEU A N 1
ATOM 748 C CA . LEU A 1 91 ? 4.220 -0.443 2.065 1.00 94.44 91 LEU A CA 1
ATOM 749 C C . LEU A 1 91 ? 4.425 0.163 3.455 1.00 94.44 91 LEU A C 1
ATOM 751 O O . LEU A 1 91 ? 3.447 0.388 4.161 1.00 94.44 91 LEU A O 1
ATOM 755 N N . ALA A 1 92 ? 5.663 0.496 3.826 1.00 95.00 92 ALA A N 1
ATOM 756 C CA . ALA A 1 92 ? 5.959 1.141 5.101 1.00 95.00 92 ALA A CA 1
ATOM 757 C C . ALA A 1 92 ? 5.214 2.476 5.247 1.00 95.00 92 ALA A C 1
ATOM 759 O O . ALA A 1 92 ? 4.609 2.732 6.288 1.00 95.00 92 ALA A O 1
ATOM 760 N N . PHE A 1 93 ? 5.204 3.300 4.197 1.00 95.44 93 PHE A N 1
ATOM 761 C CA . PHE A 1 93 ? 4.506 4.582 4.210 1.00 95.44 93 PHE A CA 1
ATOM 762 C C . PHE A 1 93 ? 2.983 4.411 4.267 1.00 95.44 93 PHE A C 1
ATOM 764 O O . PHE A 1 93 ? 2.322 5.002 5.116 1.00 95.44 93 PHE A O 1
ATOM 771 N N . THR A 1 94 ? 2.416 3.583 3.391 1.00 94.75 94 THR A N 1
ATOM 772 C CA . THR A 1 94 ? 0.959 3.426 3.264 1.00 94.75 94 THR A CA 1
ATOM 773 C C . THR A 1 94 ? 0.336 2.725 4.468 1.00 94.75 94 THR A C 1
ATOM 775 O O . THR A 1 94 ? -0.662 3.209 5.007 1.00 94.75 94 THR A O 1
ATOM 778 N N . VAL A 1 95 ? 0.950 1.642 4.953 1.00 92.44 95 VAL A N 1
ATOM 779 C CA . VAL A 1 95 ? 0.524 0.957 6.183 1.00 92.44 95 VAL A CA 1
ATOM 780 C C . VAL A 1 95 ? 0.771 1.846 7.399 1.00 92.44 95 VAL A C 1
ATOM 782 O O . VAL A 1 95 ? -0.104 1.957 8.255 1.00 92.44 95 VAL A O 1
ATOM 785 N N . GLY A 1 96 ? 1.916 2.532 7.467 1.00 93.25 96 GLY A N 1
ATOM 786 C CA . GLY A 1 96 ? 2.222 3.475 8.545 1.00 93.25 96 GLY A CA 1
ATOM 787 C C . GLY A 1 96 ? 1.187 4.596 8.653 1.00 93.25 96 GLY A C 1
ATOM 788 O O . GLY A 1 96 ? 0.692 4.873 9.745 1.00 93.25 96 GLY A O 1
ATOM 789 N N . LEU A 1 97 ? 0.785 5.184 7.523 1.00 93.12 97 LEU A N 1
ATOM 790 C CA . LEU A 1 97 ? -0.258 6.209 7.476 1.00 93.12 97 LEU A CA 1
ATOM 791 C C . LEU A 1 97 ? -1.624 5.654 7.906 1.00 93.12 97 LEU A C 1
ATOM 793 O O . LEU A 1 97 ? -2.348 6.305 8.654 1.00 93.12 97 LEU A O 1
ATOM 797 N N . CYS A 1 98 ? -1.957 4.429 7.499 1.00 90.62 98 CYS A N 1
ATOM 798 C CA . CYS A 1 98 ? -3.168 3.733 7.936 1.00 90.62 98 CYS A CA 1
ATOM 799 C C . CYS A 1 98 ? -3.198 3.512 9.461 1.00 90.62 98 CYS A C 1
ATOM 801 O O . CYS A 1 98 ? -4.204 3.797 10.114 1.00 90.62 98 CYS A O 1
ATOM 803 N N . LEU A 1 99 ? -2.083 3.061 10.044 1.00 90.38 99 LEU A N 1
ATOM 804 C CA . LEU A 1 99 ? -1.939 2.900 11.493 1.00 90.38 99 LEU A CA 1
ATOM 805 C C . LEU A 1 99 ? -2.044 4.241 12.223 1.00 90.38 99 LEU A C 1
ATOM 807 O O . LEU A 1 99 ? -2.718 4.332 13.249 1.00 90.38 99 LEU A O 1
ATOM 811 N N . PHE A 1 100 ? -1.422 5.286 11.677 1.00 91.75 100 PHE A N 1
ATOM 812 C CA . PHE A 1 100 ? -1.508 6.638 12.217 1.00 91.75 100 PHE A CA 1
ATOM 813 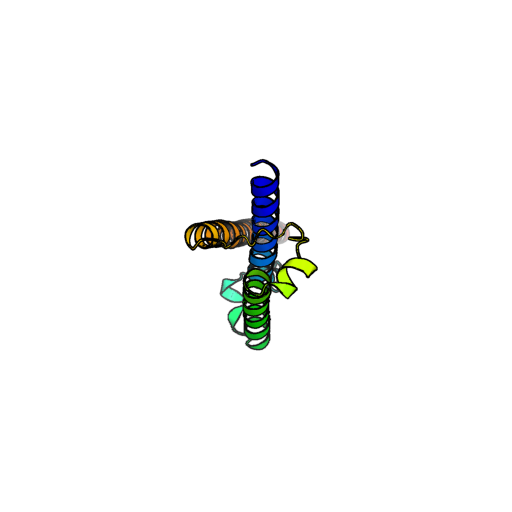C C . PHE A 1 100 ? -2.955 7.151 12.234 1.00 91.75 100 PHE A C 1
ATOM 815 O O . PHE A 1 100 ? -3.417 7.647 13.259 1.00 91.75 100 PHE A O 1
ATOM 822 N N . ILE A 1 101 ? -3.708 6.967 11.144 1.00 89.56 101 ILE A N 1
ATOM 823 C CA . ILE A 1 101 ? -5.126 7.349 11.074 1.00 89.56 101 ILE A CA 1
ATOM 824 C C . ILE A 1 101 ? -5.951 6.610 12.137 1.00 89.56 101 ILE A C 1
ATOM 826 O O . ILE A 1 101 ? -6.753 7.236 12.832 1.00 89.56 101 ILE A O 1
ATOM 830 N N . GLU A 1 102 ? -5.758 5.298 12.310 1.00 86.81 102 GLU A N 1
ATOM 831 C CA . GLU A 1 102 ? -6.490 4.541 13.337 1.00 86.81 102 GLU A CA 1
ATOM 832 C C . GLU A 1 102 ? -6.109 4.984 14.759 1.00 86.81 102 GLU A C 1
ATOM 834 O O . GLU A 1 102 ? -6.973 5.049 15.636 1.00 86.81 102 GLU A O 1
ATOM 839 N N . LEU A 1 103 ? -4.848 5.359 14.992 1.00 88.75 103 LEU A N 1
ATOM 840 C CA . LEU A 1 103 ? -4.405 5.927 16.265 1.00 88.75 103 LEU A CA 1
ATOM 841 C C . LEU A 1 103 ? -5.112 7.257 16.564 1.00 88.75 103 LEU A C 1
ATOM 843 O O . LEU A 1 103 ? -5.660 7.419 17.655 1.00 88.75 103 LEU A O 1
ATOM 847 N N . ILE A 1 104 ? -5.192 8.165 15.588 1.00 87.94 104 ILE A N 1
ATOM 848 C CA . ILE A 1 104 ? -5.933 9.428 15.728 1.00 87.94 104 ILE A CA 1
ATOM 849 C C . ILE A 1 104 ? -7.422 9.166 16.000 1.00 87.94 104 ILE A C 1
ATOM 851 O O . ILE A 1 104 ? -7.994 9.763 16.913 1.00 87.94 104 ILE A O 1
ATOM 855 N N . ARG A 1 105 ? -8.055 8.228 15.280 1.00 84.69 105 ARG A N 1
ATOM 856 C CA . ARG A 1 105 ? -9.457 7.837 15.532 1.00 84.69 105 ARG A CA 1
ATOM 857 C C . ARG A 1 105 ? -9.659 7.294 16.946 1.00 84.69 105 ARG A C 1
ATOM 859 O O . ARG A 1 105 ? -10.671 7.602 17.574 1.00 84.69 105 ARG A O 1
ATOM 866 N N . ASN A 1 106 ? -8.716 6.506 17.459 1.00 84.44 106 ASN A N 1
ATOM 867 C CA . ASN A 1 106 ? -8.781 5.983 18.822 1.00 84.44 106 ASN A CA 1
ATOM 868 C C . ASN A 1 106 ? -8.696 7.099 19.873 1.00 84.44 106 ASN A C 1
ATOM 870 O O . ASN A 1 106 ? -9.483 7.079 20.819 1.00 84.44 106 ASN A O 1
ATOM 874 N N . ILE A 1 107 ? -7.814 8.087 19.683 1.00 85.00 107 ILE A N 1
ATOM 875 C CA . ILE A 1 107 ? -7.698 9.254 20.576 1.00 85.00 107 ILE A CA 1
ATOM 876 C C . ILE A 1 107 ? -9.007 10.059 20.578 1.00 85.00 107 ILE A C 1
ATOM 878 O O . ILE A 1 107 ? -9.586 10.298 21.635 1.00 85.00 107 ILE A O 1
ATOM 882 N N . LEU A 1 108 ? -9.548 10.382 19.399 1.00 82.69 108 LEU A N 1
ATOM 883 C CA . LEU A 1 108 ? -10.802 11.138 19.280 1.00 82.69 108 LEU A CA 1
ATOM 884 C C . LEU A 1 108 ? -12.007 10.404 19.901 1.00 82.69 108 LEU A C 1
ATOM 886 O O . LEU A 1 108 ? -12.900 11.039 20.468 1.00 82.69 108 LEU A O 1
ATOM 890 N N . ARG A 1 109 ? -12.046 9.065 19.823 1.00 77.50 109 ARG A N 1
ATOM 891 C CA . ARG A 1 109 ? -13.080 8.259 20.496 1.00 77.50 109 ARG A CA 1
ATOM 892 C C . ARG A 1 109 ? -12.954 8.318 22.018 1.00 77.50 109 ARG A C 1
ATOM 894 O O . ARG A 1 109 ? -13.984 8.415 22.686 1.00 77.50 109 ARG A O 1
ATOM 901 N N . ALA A 1 110 ? -11.737 8.286 22.564 1.00 75.25 110 ALA A N 1
ATOM 902 C CA . ALA A 1 110 ? -11.519 8.418 24.004 1.00 75.25 110 ALA A CA 1
ATOM 903 C C . ALA A 1 110 ? -12.058 9.763 24.525 1.00 75.25 110 ALA A C 1
ATOM 905 O O . ALA A 1 110 ? -12.829 9.784 25.485 1.00 75.25 110 ALA A O 1
ATOM 906 N N . ASP A 1 111 ? -11.779 10.862 23.818 1.00 71.25 111 ASP A N 1
ATOM 907 C CA . ASP A 1 111 ? -12.269 12.198 24.180 1.00 71.25 111 ASP A CA 1
ATOM 908 C C . ASP A 1 111 ? -13.802 12.310 24.134 1.00 71.25 111 ASP A C 1
ATOM 910 O O . ASP A 1 111 ? -14.418 12.943 24.999 1.00 71.25 111 ASP A O 1
ATOM 914 N N . LYS A 1 112 ? -14.451 11.683 23.141 1.00 69.25 112 LYS A N 1
ATOM 915 C CA . LYS A 1 112 ? -15.922 11.654 23.023 1.00 69.25 112 LYS A CA 1
ATOM 916 C C . LYS A 1 112 ? -16.559 10.904 24.198 1.00 69.25 112 LYS A C 1
ATOM 918 O O . LYS A 1 112 ? -17.543 11.388 24.756 1.00 69.25 112 LYS A O 1
ATOM 923 N N . ILE A 1 113 ? -15.986 9.768 24.605 1.00 67.44 113 ILE A N 1
ATOM 924 C CA . ILE A 1 113 ? -16.452 8.992 25.767 1.00 67.44 113 ILE A CA 1
ATOM 925 C C . ILE A 1 113 ? -16.306 9.813 27.053 1.00 67.44 113 ILE A C 1
ATOM 927 O O . ILE A 1 113 ? -17.260 9.895 27.826 1.00 67.44 113 ILE A O 1
ATOM 931 N N . ILE A 1 114 ? -15.165 10.482 27.248 1.00 68.25 114 ILE A N 1
ATOM 932 C CA . ILE A 1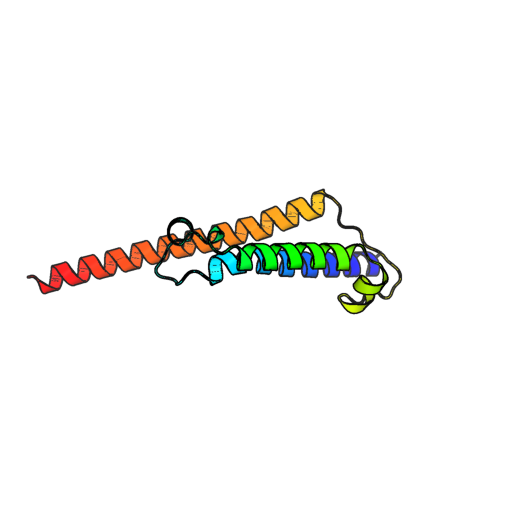 114 ? -14.927 11.345 28.415 1.00 68.25 114 ILE A CA 1
ATOM 933 C C . ILE A 1 114 ? -15.963 12.477 28.472 1.00 68.25 114 ILE A C 1
ATOM 935 O O . ILE A 1 114 ? -16.579 12.695 29.514 1.00 68.25 114 ILE A O 1
ATOM 939 N N . LYS A 1 115 ? -16.231 13.163 27.352 1.00 73.12 115 LYS A N 1
ATOM 940 C CA . LYS A 1 115 ? -17.240 14.239 27.297 1.00 73.12 115 LYS A CA 1
ATOM 941 C C . LYS A 1 115 ? -18.656 13.753 27.614 1.00 73.12 115 LYS A C 1
ATOM 943 O O . LYS A 1 115 ? -19.396 14.463 28.292 1.00 73.12 115 LYS A O 1
ATOM 948 N N . ILE A 1 116 ? -19.040 12.564 27.144 1.00 73.25 116 ILE A N 1
ATOM 949 C CA . ILE A 1 116 ? -20.347 11.965 27.463 1.00 73.25 116 ILE A CA 1
ATOM 950 C C . ILE A 1 116 ? -20.432 11.638 28.959 1.00 73.25 116 ILE A C 1
ATOM 952 O O . ILE A 1 116 ? -21.436 11.955 29.596 1.00 73.25 116 ILE A O 1
ATOM 956 N N . PHE A 1 117 ? -19.372 11.063 29.530 1.00 67.62 117 PHE A N 1
ATOM 957 C CA . PHE A 1 117 ? -19.334 10.693 30.944 1.00 67.62 117 PHE A CA 1
ATOM 958 C C . PHE A 1 117 ? -19.447 11.922 31.861 1.00 67.62 117 PHE A C 1
ATOM 960 O O . PHE A 1 117 ? -20.268 11.930 32.774 1.00 67.62 117 PHE A O 1
ATOM 967 N N . VAL A 1 118 ? -18.712 12.999 31.553 1.00 73.44 118 VAL A N 1
ATOM 968 C CA . VAL A 1 118 ? -18.762 14.277 32.291 1.00 73.44 118 VAL A CA 1
ATOM 969 C C . VAL A 1 118 ? -20.120 14.980 32.162 1.00 73.44 118 VAL A C 1
ATOM 971 O O . VAL A 1 118 ? -20.559 15.663 33.085 1.00 73.44 118 VAL A O 1
ATOM 974 N N . LYS A 1 119 ? -20.810 14.841 31.023 1.00 74.94 119 LYS A N 1
ATOM 975 C CA . LYS A 1 119 ? -22.154 15.412 30.846 1.00 74.94 119 LYS A CA 1
ATOM 976 C C . LYS A 1 119 ? -23.203 14.676 31.687 1.00 74.94 119 LYS A C 1
ATOM 978 O O . LYS A 1 119 ? -24.071 15.324 32.259 1.00 74.94 119 LYS A O 1
ATOM 983 N N . ASN A 1 120 ? -23.121 13.349 31.772 1.00 70.81 120 ASN A N 1
ATOM 984 C CA . ASN A 1 120 ? -24.078 12.550 32.541 1.00 70.81 120 ASN A CA 1
ATOM 985 C C . ASN A 1 120 ? -23.935 12.735 34.057 1.00 70.81 120 ASN A C 1
ATOM 987 O O . ASN A 1 120 ? -24.944 12.689 34.750 1.00 70.81 120 ASN A O 1
ATOM 991 N N . THR A 1 121 ? -22.731 12.985 34.580 1.00 70.56 121 THR A N 1
ATOM 992 C CA . THR A 1 121 ? -22.557 13.292 36.010 1.00 70.56 121 THR A CA 1
ATOM 993 C C . THR A 1 121 ? -23.175 14.635 36.399 1.00 70.56 121 THR A C 1
ATOM 995 O O . THR A 1 121 ? -23.826 14.706 37.430 1.00 70.56 121 THR A O 1
ATOM 998 N N . LYS A 1 122 ? -23.071 15.669 35.552 1.00 66.06 122 LYS A N 1
ATOM 999 C CA . LYS A 1 122 ? -23.673 16.994 35.816 1.00 66.06 122 LYS A CA 1
ATOM 1000 C C . LYS A 1 122 ? -25.202 17.048 35.757 1.00 66.06 122 LYS A C 1
ATOM 1002 O O . LYS A 1 122 ? -25.775 17.991 36.275 1.00 66.06 122 LYS A O 1
ATOM 1007 N N . ASN A 1 123 ? -25.853 16.103 35.081 1.00 65.12 123 ASN A N 1
ATOM 1008 C CA . ASN A 1 123 ? -27.318 16.053 34.992 1.00 65.12 123 ASN A CA 1
ATOM 1009 C C . ASN A 1 123 ? -27.965 15.267 36.147 1.00 65.12 123 ASN A C 1
ATOM 1011 O O . ASN A 1 123 ? -29.189 15.250 36.242 1.00 65.12 123 ASN A O 1
ATOM 1015 N N . ASN A 1 124 ? -27.161 14.581 36.965 1.00 59.38 124 ASN A N 1
ATOM 1016 C CA . ASN A 1 124 ? -27.615 13.781 38.105 1.00 59.38 124 ASN A CA 1
ATOM 1017 C C . ASN A 1 124 ? -27.392 14.488 39.460 1.00 59.38 124 ASN A C 1
ATOM 1019 O O . ASN A 1 124 ? -27.690 13.891 40.494 1.00 59.38 124 ASN A O 1
ATOM 1023 N N . GLU A 1 125 ? -26.864 15.715 39.445 1.00 54.44 125 GLU A N 1
ATOM 1024 C CA . GLU A 1 125 ? -26.800 16.655 40.578 1.00 54.44 125 GLU A CA 1
ATOM 1025 C C . GLU A 1 125 ? -27.895 17.717 40.424 1.00 54.44 125 GLU A C 1
ATOM 1027 O O . GLU A 1 125 ? -28.492 18.093 41.457 1.00 54.44 125 GLU A O 1
#

Foldseek 3Di:
DVVVVVLVVLLLVVLLVLLLVLLCVLVVPDPLQDASVRVVSVVPPVSVVVSVVSVVVSVCLLPPVVNVCVPRVPVPPDRDDDDPVSVVVSCCVSVVVSVVVSVVSVVVNVVVVVVVVVVVVVVVD

Radius of gyration: 20.49 Å; Cα contacts (8 Å, |Δi|>4): 68; chains: 1; bounding box: 46×30×65 Å

pLDDT: mean 79.84, std 12.56, range [49.75, 95.69]

Sequence (125 aa):
MKRNIVAYAKVLAFVTTLSFELWFIFIARNDNDTSLFKSNPLKNKQMIVVTLISWVLLITTLYVKPLGIIFSDFSDGYFYFLTGRDWMMILAFTVGLCLFIELIRNILRADKIIKIFVKNTKNNE

Solvent-accessible surface area (backbone atoms only — not comparable to full-atom values): 7206 Å² total; per-residue (Å²): 113,70,66,61,53,52,53,50,50,51,51,51,50,52,52,37,51,52,53,28,50,63,56,39,52,58,58,69,71,45,57,92,89,52,53,68,87,76,65,44,61,81,74,43,60,68,58,53,50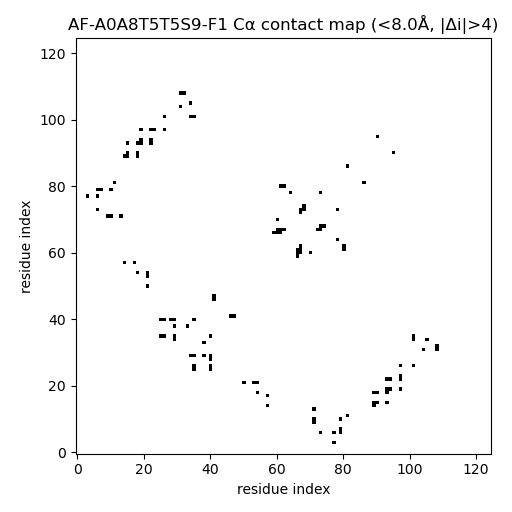,52,44,50,51,50,50,50,48,54,52,44,34,66,73,36,70,79,46,30,40,74,80,63,66,45,71,86,76,63,85,74,77,79,46,75,66,53,52,50,52,39,49,52,52,33,52,48,52,48,53,50,51,53,51,52,51,51,52,57,47,52,54,52,52,50,53,53,53,58,52,56,56,65,75,75,113